Protein AF-E3JYJ3-F1 (afdb_monomer_lite)

Organism: Puccinia graminis f. sp. tritici (strain CRL 75-36-700-3 / race SCCL) (NCBI:txid418459)

Sequence (154 aa):
MRVIQQANVDNFDALLANPSAITKDPNLLTMTRKRNKTTPKGTLSYPSAVAQDLVHHLVHSFEVFYAAKAAAKDDSSKLKAAKRLAVAENKAREKLLLAAEKAAERKRQADEKQAACKRAAKKASQILSTPKGQGTWLGQNPEVQGPVGWLGHN

Radius of gyration: 58.32 Å; chains: 1; bounding box: 103×37×152 Å

Structure (mmCIF, N/CA/C/O backbone):
data_AF-E3JYJ3-F1
#
_entry.id   AF-E3JYJ3-F1
#
loop_
_atom_site.group_PDB
_atom_site.id
_atom_site.type_symbol
_atom_site.label_atom_id
_atom_site.label_alt_id
_atom_site.label_comp_id
_atom_site.label_asym_id
_atom_site.label_entity_id
_atom_site.label_seq_id
_atom_site.pdbx_PDB_ins_code
_atom_site.Cartn_x
_atom_site.Cartn_y
_atom_site.Cartn_z
_atom_site.occupancy
_atom_site.B_iso_or_equiv
_atom_site.auth_seq_id
_atom_site.auth_comp_id
_atom_site.auth_asym_id
_atom_site.auth_atom_id
_atom_site.pdbx_PDB_model_num
ATOM 1 N N . MET A 1 1 ? -9.771 -24.405 62.767 1.00 44.94 1 MET A N 1
ATOM 2 C CA . MET A 1 1 ? -9.218 -23.878 64.037 1.00 44.94 1 MET A CA 1
ATOM 3 C C . MET A 1 1 ? -8.321 -22.686 63.721 1.00 44.94 1 MET A C 1
ATOM 5 O O . MET A 1 1 ? -7.466 -22.824 62.859 1.00 44.94 1 MET A O 1
ATOM 9 N N . ARG A 1 2 ? -8.543 -21.507 64.323 1.00 49.81 2 ARG A N 1
ATOM 10 C CA . ARG A 1 2 ? -7.668 -20.331 64.124 1.00 49.81 2 ARG A CA 1
ATOM 11 C C . ARG A 1 2 ? -6.462 -20.436 65.063 1.00 49.81 2 ARG A C 1
ATOM 13 O O . ARG A 1 2 ? -6.575 -20.061 66.224 1.00 49.81 2 ARG A O 1
ATOM 20 N N . VAL A 1 3 ? -5.341 -20.945 64.558 1.00 56.50 3 VAL A N 1
ATOM 21 C CA . VAL A 1 3 ? -4.078 -21.087 65.300 1.00 56.50 3 VAL A CA 1
ATOM 22 C C . VAL A 1 3 ? -3.173 -19.908 64.951 1.00 56.50 3 VAL A C 1
ATOM 24 O O . VAL A 1 3 ? -2.305 -20.006 64.096 1.00 56.50 3 VAL A O 1
ATOM 27 N N . ILE A 1 4 ? -3.431 -18.748 65.552 1.00 55.91 4 ILE A N 1
ATOM 28 C CA . ILE A 1 4 ? -2.427 -17.678 65.597 1.00 5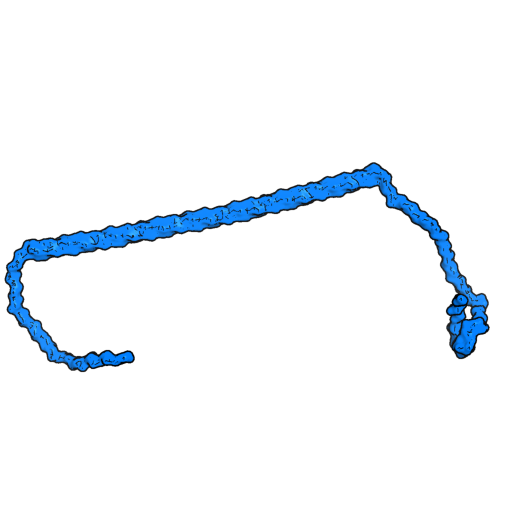5.91 4 ILE A CA 1
ATOM 29 C C . ILE A 1 4 ? -2.302 -17.288 67.065 1.00 55.91 4 ILE A C 1
ATOM 31 O O . ILE A 1 4 ? -3.144 -16.557 67.601 1.00 55.91 4 ILE A O 1
ATOM 35 N N . GLN A 1 5 ? -1.299 -17.875 67.713 1.00 65.25 5 GLN A N 1
ATOM 36 C CA . GLN A 1 5 ? -0.839 -17.532 69.054 1.00 65.25 5 GLN A CA 1
ATOM 37 C C . GLN A 1 5 ? 0.477 -16.769 68.895 1.00 65.25 5 GLN A C 1
ATOM 39 O O . GLN A 1 5 ? 1.305 -17.117 68.055 1.00 65.25 5 GLN A O 1
ATOM 44 N N . GLN A 1 6 ? 0.611 -15.660 69.617 1.00 67.31 6 GLN A N 1
ATOM 45 C CA . GLN A 1 6 ? 1.786 -14.801 69.524 1.00 67.31 6 GLN A CA 1
ATOM 46 C C . GLN A 1 6 ? 2.922 -15.443 70.322 1.00 67.31 6 GLN A C 1
ATOM 48 O O . GLN A 1 6 ? 2.805 -15.611 71.535 1.00 67.31 6 GLN A O 1
ATOM 53 N N . ALA A 1 7 ? 3.999 -15.805 69.629 1.00 72.12 7 ALA A N 1
ATOM 54 C CA . ALA A 1 7 ? 5.242 -16.210 70.264 1.00 72.12 7 ALA A CA 1
ATOM 55 C C . ALA A 1 7 ? 5.956 -14.965 70.810 1.00 72.12 7 ALA A C 1
ATOM 57 O O . ALA A 1 7 ? 6.113 -13.974 70.092 1.00 72.12 7 ALA A O 1
ATOM 58 N N . ASN A 1 8 ? 6.389 -15.021 72.061 1.00 73.62 8 ASN A N 1
ATOM 59 C CA . ASN A 1 8 ? 7.369 -14.115 72.643 1.00 73.62 8 ASN A CA 1
ATOM 60 C C . ASN A 1 8 ? 8.572 -14.942 73.130 1.00 73.62 8 ASN A C 1
ATOM 62 O O . ASN A 1 8 ? 8.570 -16.170 73.039 1.00 73.62 8 ASN A O 1
ATOM 66 N N . VAL A 1 9 ? 9.619 -14.270 73.606 1.00 76.81 9 VAL A N 1
ATOM 67 C CA . VAL A 1 9 ? 10.856 -14.945 74.033 1.00 76.81 9 VAL A CA 1
ATOM 68 C C . VAL A 1 9 ? 10.601 -15.890 75.213 1.00 76.81 9 VAL A C 1
ATOM 70 O O . VAL A 1 9 ? 11.199 -16.957 75.279 1.00 76.81 9 VAL A O 1
ATOM 73 N N . ASP A 1 10 ? 9.654 -15.546 76.085 1.00 77.06 10 ASP A N 1
ATOM 74 C CA . ASP A 1 10 ? 9.389 -16.275 77.327 1.00 77.06 10 ASP A CA 1
ATOM 75 C C . ASP A 1 10 ? 8.484 -17.506 77.136 1.00 77.06 10 ASP A C 1
ATOM 77 O O . ASP A 1 10 ? 8.477 -18.408 77.970 1.00 77.06 10 ASP A O 1
ATOM 81 N N . ASN A 1 11 ? 7.698 -17.560 76.054 1.00 76.06 11 ASN A N 1
ATOM 82 C CA . ASN A 1 11 ? 6.703 -18.610 75.810 1.00 76.06 11 ASN A CA 1
ATOM 83 C C . ASN A 1 11 ? 7.017 -19.505 74.599 1.00 76.06 11 ASN A C 1
ATOM 85 O O . ASN A 1 11 ? 6.210 -20.374 74.263 1.00 76.06 11 ASN A O 1
ATOM 89 N N . PHE A 1 12 ? 8.173 -19.317 73.956 1.00 77.94 12 PHE A N 1
ATOM 90 C CA . PHE A 1 12 ? 8.551 -20.018 72.728 1.00 77.94 12 PHE A CA 1
ATOM 91 C C . PHE A 1 12 ? 8.627 -21.541 72.908 1.00 77.94 12 PHE A C 1
ATOM 93 O O . PHE A 1 12 ? 8.004 -22.281 72.147 1.00 77.94 12 PHE A O 1
ATOM 100 N N . ASP A 1 13 ? 9.302 -22.020 73.954 1.00 81.50 13 ASP A N 1
ATOM 101 C CA . ASP A 1 13 ? 9.433 -23.463 74.207 1.00 81.50 13 ASP A CA 1
ATOM 102 C C . ASP A 1 13 ? 8.076 -24.108 74.531 1.00 81.50 13 ASP A C 1
ATOM 104 O O . ASP A 1 13 ? 7.752 -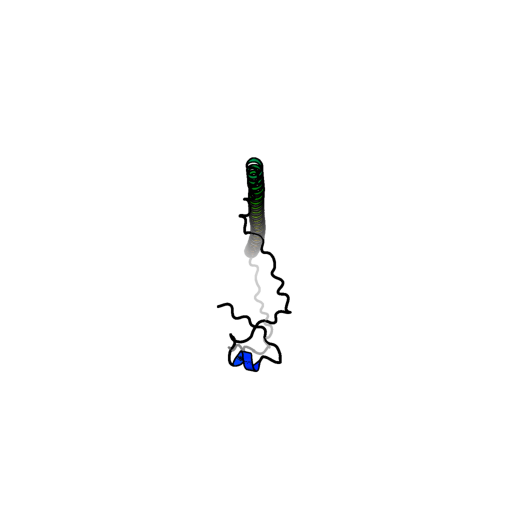25.199 74.055 1.00 81.50 13 ASP A O 1
ATOM 108 N N . ALA A 1 14 ? 7.226 -23.394 75.274 1.00 76.56 14 ALA A N 1
ATOM 109 C CA . ALA A 1 14 ? 5.861 -23.824 75.561 1.00 76.56 14 ALA A CA 1
ATOM 110 C C . ALA A 1 14 ? 4.983 -23.859 74.295 1.00 76.56 14 ALA A C 1
ATOM 112 O O . ALA A 1 14 ? 4.110 -24.722 74.173 1.00 76.56 14 ALA A O 1
ATOM 113 N N . LEU A 1 15 ? 5.235 -22.961 73.334 1.00 77.44 15 LEU A N 1
ATOM 114 C CA . LEU A 1 15 ? 4.532 -22.901 72.050 1.00 77.44 15 LEU A CA 1
ATOM 115 C C . LEU A 1 15 ? 4.872 -24.100 71.173 1.00 77.44 15 LEU A C 1
ATOM 117 O O . LEU A 1 15 ? 3.981 -24.655 70.531 1.00 77.44 15 LEU A O 1
ATOM 121 N N . LEU A 1 16 ? 6.141 -24.509 71.168 1.00 80.31 16 LEU A N 1
ATOM 122 C CA . LEU A 1 16 ? 6.595 -25.689 70.436 1.00 80.31 16 LEU A CA 1
ATOM 123 C C . LEU A 1 16 ? 6.012 -26.980 71.019 1.00 80.31 16 LEU A C 1
ATOM 125 O O . LEU A 1 16 ? 5.661 -27.885 70.263 1.00 80.31 16 LEU A O 1
ATOM 129 N N . ALA A 1 17 ? 5.877 -27.051 72.345 1.00 81.31 17 ALA A N 1
ATOM 130 C CA . ALA A 1 17 ? 5.320 -28.216 73.021 1.00 81.31 17 ALA A CA 1
ATOM 131 C C . ALA A 1 17 ? 3.792 -28.323 72.871 1.00 81.31 17 ALA A C 1
ATOM 133 O O . ALA A 1 17 ? 3.289 -29.413 72.611 1.00 81.31 17 ALA A O 1
ATOM 134 N N . ASN A 1 18 ? 3.046 -27.221 73.041 1.00 77.25 18 ASN A N 1
ATOM 135 C CA . ASN A 1 18 ? 1.580 -27.204 72.965 1.00 77.25 18 ASN A CA 1
ATOM 136 C C . ASN A 1 18 ? 1.035 -25.849 72.454 1.00 77.25 18 ASN A C 1
ATOM 138 O O . ASN A 1 18 ? 0.636 -24.989 73.248 1.00 77.25 18 ASN A O 1
ATOM 142 N N . PRO A 1 19 ? 0.890 -25.673 71.128 1.00 71.75 19 PRO A N 1
ATOM 143 C CA . PRO A 1 19 ? 0.536 -24.399 70.484 1.00 71.75 19 PRO A CA 1
ATOM 144 C C . PRO A 1 19 ? -0.947 -24.012 70.610 1.00 71.75 19 PRO A C 1
ATOM 146 O O . PRO A 1 19 ? -1.426 -23.133 69.897 1.00 71.75 19 PRO A O 1
ATOM 149 N N . SER A 1 20 ? -1.723 -24.719 71.431 1.00 70.25 20 SER A N 1
ATOM 150 C CA . SER A 1 20 ? -3.105 -24.367 71.773 1.00 70.25 20 SER A CA 1
ATOM 151 C C . SER A 1 20 ? -3.252 -23.915 73.223 1.00 70.25 20 SER A C 1
ATOM 153 O O . SER A 1 20 ? -4.275 -23.321 73.556 1.00 70.25 20 SER A O 1
ATOM 155 N N . ALA A 1 21 ? -2.250 -24.164 74.071 1.00 68.62 21 ALA A N 1
ATOM 156 C CA . ALA A 1 21 ? -2.295 -23.872 75.501 1.00 68.62 21 ALA A CA 1
ATOM 157 C C . ALA A 1 21 ? -1.911 -22.420 75.840 1.00 68.62 21 ALA A C 1
ATOM 159 O O . ALA A 1 21 ? -2.194 -21.965 76.946 1.00 68.62 21 ALA A O 1
ATOM 160 N N . ILE A 1 22 ? -1.305 -21.673 74.908 1.00 71.56 22 ILE A N 1
ATOM 161 C CA . ILE A 1 22 ? -0.878 -20.296 75.176 1.00 71.56 22 ILE A CA 1
ATOM 162 C C . ILE A 1 22 ? -2.077 -19.356 75.087 1.00 71.56 22 ILE A C 1
ATOM 164 O O . ILE A 1 22 ? -2.690 -19.148 74.034 1.00 71.56 22 ILE A O 1
ATOM 168 N N . THR A 1 23 ? -2.409 -18.762 76.227 1.00 69.56 23 THR A N 1
ATOM 169 C CA . THR A 1 23 ? -3.404 -17.701 76.337 1.00 69.56 23 THR A CA 1
ATOM 170 C C . THR A 1 23 ? -2.904 -16.441 75.643 1.00 69.56 23 THR A C 1
ATOM 172 O O . THR A 1 23 ? -1.764 -16.025 75.830 1.00 69.56 23 THR A O 1
ATOM 175 N N . LYS A 1 24 ? -3.766 -15.812 74.842 1.00 70.31 24 LYS A N 1
ATOM 176 C CA . LYS A 1 24 ? -3.460 -14.510 74.240 1.00 70.31 24 LYS A CA 1
ATOM 177 C C . LYS A 1 24 ? -3.293 -13.471 75.343 1.00 70.31 24 LYS A C 1
ATOM 179 O O . LYS A 1 24 ? -4.105 -13.442 76.264 1.00 70.31 24 LYS A O 1
ATOM 184 N N . ASP A 1 25 ? -2.277 -12.624 75.218 1.00 71.88 25 ASP A N 1
ATOM 185 C CA . ASP A 1 25 ? -2.066 -11.505 76.132 1.00 71.88 25 ASP A CA 1
ATOM 186 C C . ASP A 1 25 ? -3.282 -10.551 76.083 1.00 71.88 25 ASP A C 1
ATOM 188 O O . ASP A 1 25 ? -3.614 -10.045 75.004 1.00 71.88 25 ASP A O 1
ATOM 192 N N . PRO A 1 26 ? -3.978 -10.317 77.213 1.00 70.25 26 PRO A N 1
ATOM 193 C CA . PRO A 1 26 ? -5.156 -9.454 77.263 1.00 70.25 26 PRO A CA 1
ATOM 194 C C . PRO A 1 26 ? -4.838 -7.964 77.071 1.00 70.25 26 PRO A C 1
ATOM 196 O O . PRO A 1 26 ? -5.744 -7.204 76.726 1.00 70.25 26 PRO A O 1
ATOM 199 N N . ASN A 1 27 ? -3.582 -7.535 77.249 1.00 73.00 27 ASN A N 1
ATOM 200 C CA . ASN A 1 27 ? -3.169 -6.139 77.054 1.00 73.00 27 ASN A CA 1
ATOM 201 C C . ASN A 1 27 ? -2.928 -5.785 75.577 1.00 73.00 27 ASN A C 1
ATOM 203 O O . ASN A 1 27 ? -2.766 -4.614 75.221 1.00 73.00 27 ASN A O 1
ATOM 207 N N . LEU A 1 28 ? -2.918 -6.786 74.695 1.00 69.94 28 LEU A N 1
ATOM 208 C CA . LEU A 1 28 ? -2.657 -6.622 73.273 1.00 69.94 28 LEU A CA 1
ATOM 209 C C . LEU A 1 28 ? -3.942 -6.227 72.527 1.00 69.94 28 LEU A C 1
ATOM 211 O O . LEU A 1 28 ? -4.786 -7.054 72.169 1.00 69.94 28 LEU A O 1
ATOM 215 N N . LEU A 1 29 ? -4.082 -4.926 72.261 1.00 71.75 29 LEU A N 1
ATOM 216 C CA . LEU A 1 29 ? -5.204 -4.375 71.506 1.00 71.75 29 LEU A CA 1
ATOM 217 C C . LEU A 1 29 ? -5.146 -4.831 70.037 1.00 71.75 29 LEU A C 1
ATOM 219 O O . LEU A 1 29 ? -4.416 -4.281 69.212 1.00 71.75 29 LEU A O 1
ATOM 223 N N . THR A 1 30 ? -5.957 -5.825 69.679 1.00 71.12 30 THR A N 1
ATOM 224 C CA . THR A 1 30 ? -6.098 -6.264 68.285 1.00 71.12 30 THR A CA 1
ATOM 225 C C . THR A 1 30 ? -7.011 -5.312 67.516 1.00 71.12 30 THR A C 1
ATOM 227 O O . THR A 1 30 ? -8.237 -5.431 67.519 1.00 71.12 30 THR A O 1
ATOM 230 N N . MET A 1 31 ? -6.410 -4.352 66.812 1.00 74.25 31 MET A N 1
ATOM 231 C CA . MET A 1 31 ? -7.148 -3.478 65.903 1.00 74.25 31 MET A CA 1
ATOM 232 C C . MET A 1 31 ? -7.650 -4.278 64.697 1.00 74.25 31 MET A C 1
ATOM 234 O O . MET A 1 31 ? -6.882 -4.677 63.823 1.00 74.25 31 MET A O 1
ATOM 238 N N . THR A 1 32 ? -8.959 -4.516 64.629 1.00 73.81 32 THR A N 1
ATOM 239 C CA . THR A 1 32 ? -9.581 -5.156 63.467 1.00 73.81 32 THR A CA 1
ATOM 240 C C . THR A 1 32 ? -10.153 -4.093 62.537 1.00 73.81 32 THR A C 1
ATOM 242 O O . THR A 1 32 ? -10.944 -3.236 62.929 1.00 73.81 32 THR A O 1
ATOM 245 N N . ARG A 1 33 ? -9.741 -4.119 61.266 1.00 78.56 33 ARG A N 1
ATOM 246 C CA . ARG A 1 33 ? -10.266 -3.187 60.263 1.00 78.56 33 ARG A CA 1
ATOM 247 C C . ARG A 1 33 ? -11.737 -3.509 59.991 1.00 78.56 33 ARG A C 1
ATOM 249 O O . ARG A 1 33 ? -12.053 -4.598 59.510 1.00 78.56 33 ARG A O 1
ATOM 256 N N . LYS A 1 34 ? -12.630 -2.544 60.231 1.00 79.44 34 LYS A N 1
ATOM 257 C CA . LYS A 1 34 ? -14.054 -2.650 59.878 1.00 79.44 34 LYS A CA 1
ATOM 258 C C . LYS A 1 34 ? -14.181 -2.845 58.365 1.00 79.44 34 LYS A C 1
ATOM 260 O O . LYS A 1 34 ? -13.889 -1.945 57.580 1.00 79.44 34 LYS A O 1
ATOM 265 N N . ARG A 1 35 ? -14.576 -4.046 57.941 1.00 77.44 35 ARG A N 1
ATOM 266 C CA . ARG A 1 35 ? -14.811 -4.357 56.528 1.00 77.44 35 ARG A CA 1
ATOM 267 C C . ARG A 1 35 ? -16.196 -3.841 56.147 1.00 77.44 35 ARG A C 1
ATOM 269 O O . ARG A 1 35 ? -17.191 -4.251 56.741 1.00 77.44 35 ARG A O 1
ATOM 276 N N . ASN A 1 36 ? -16.259 -2.938 55.171 1.00 78.75 36 ASN A N 1
ATOM 277 C CA . ASN A 1 36 ? -17.533 -2.497 54.606 1.00 78.75 36 ASN A CA 1
ATOM 278 C C . ASN A 1 36 ? -18.260 -3.700 53.987 1.00 78.75 36 ASN A C 1
ATOM 280 O O . ASN A 1 36 ? -17.619 -4.579 53.402 1.00 78.75 36 ASN A O 1
ATOM 284 N N . LYS A 1 37 ? -19.589 -3.747 54.135 1.00 79.25 37 LYS A N 1
ATOM 285 C CA . LYS A 1 37 ? -20.426 -4.787 53.523 1.00 79.25 37 LYS A CA 1
ATOM 286 C C . LYS A 1 37 ? -20.200 -4.770 52.006 1.00 79.25 37 LYS A C 1
ATOM 288 O O . LYS A 1 37 ? -20.155 -3.697 51.410 1.00 79.25 37 LYS A O 1
ATOM 293 N N . THR A 1 38 ? -20.038 -5.940 51.392 1.00 73.00 38 THR A N 1
ATOM 294 C CA . THR A 1 38 ? -19.958 -6.087 49.932 1.00 73.00 38 THR A CA 1
ATOM 295 C C . THR A 1 38 ? -21.315 -5.759 49.324 1.00 73.00 38 THR A C 1
ATOM 297 O O . THR A 1 38 ? -22.180 -6.624 49.229 1.00 73.00 38 THR A O 1
ATOM 300 N N . THR A 1 39 ? -21.522 -4.499 48.953 1.00 72.69 39 THR A N 1
ATOM 301 C CA . THR A 1 39 ? -22.609 -4.100 48.060 1.00 72.69 39 THR A CA 1
ATOM 302 C C . THR A 1 39 ? -22.206 -4.389 46.613 1.00 72.69 39 THR A C 1
ATOM 304 O O . THR A 1 39 ? -21.031 -4.217 46.264 1.00 72.69 39 THR A O 1
ATOM 307 N N . PRO A 1 40 ? -23.139 -4.839 45.754 1.00 74.62 40 PRO A N 1
ATOM 308 C CA . PRO A 1 40 ? -22.871 -4.911 44.327 1.00 74.62 40 PRO A CA 1
ATOM 309 C C . PRO A 1 40 ? -22.539 -3.499 43.848 1.00 74.62 40 PRO A C 1
ATOM 311 O O . PRO A 1 40 ? -23.279 -2.549 44.112 1.00 74.62 40 PRO A O 1
ATOM 314 N N . LYS A 1 41 ? -21.389 -3.344 43.188 1.00 72.50 41 LYS A N 1
ATOM 315 C CA . LYS A 1 41 ? -21.078 -2.087 42.511 1.00 72.50 41 LYS A CA 1
ATOM 316 C C . LYS A 1 41 ? -22.161 -1.888 41.455 1.00 72.50 41 LYS A C 1
ATOM 318 O O . LYS A 1 41 ? -22.411 -2.804 40.676 1.00 72.50 41 LYS A O 1
ATOM 323 N N . GLY A 1 42 ? -22.827 -0.735 41.472 1.00 71.62 42 GLY A N 1
ATOM 324 C CA . GLY A 1 42 ? -23.812 -0.411 40.445 1.00 71.62 42 GLY A CA 1
ATOM 325 C C . GLY A 1 42 ? -23.199 -0.559 39.052 1.00 71.62 42 GLY A C 1
ATOM 326 O O . GLY A 1 42 ? -21.998 -0.345 38.864 1.00 71.62 42 GLY A O 1
ATOM 327 N N . THR A 1 43 ? -24.014 -0.943 38.077 1.00 72.56 43 THR A N 1
ATOM 328 C CA . THR A 1 43 ? -23.621 -0.943 36.669 1.00 72.56 43 THR A CA 1
ATOM 329 C C . THR A 1 43 ? -23.378 0.496 36.227 1.00 72.56 43 THR A C 1
ATOM 331 O O . THR A 1 43 ? -24.312 1.276 36.066 1.00 72.56 43 THR A O 1
ATOM 334 N N . LEU A 1 44 ? -22.109 0.855 36.034 1.00 69.62 44 LEU A N 1
ATOM 335 C CA . LEU A 1 44 ? -21.717 2.064 35.315 1.00 69.62 44 LEU A CA 1
ATOM 336 C C . LEU A 1 44 ? -22.010 1.837 33.827 1.00 69.62 44 LEU A C 1
ATOM 338 O O . LEU A 1 44 ? -21.169 1.330 33.091 1.00 69.62 44 LEU A O 1
ATOM 342 N N . SER A 1 45 ? -23.234 2.143 33.402 1.00 84.50 45 SER A N 1
ATOM 343 C CA . SER A 1 45 ? -23.599 2.231 31.987 1.00 84.50 45 SER A CA 1
ATOM 344 C C . SER A 1 45 ? -23.846 3.678 31.608 1.00 84.50 45 SER A C 1
ATOM 346 O O . SER A 1 45 ? -24.451 4.439 32.363 1.00 84.50 45 SER A O 1
ATOM 348 N N . TYR A 1 46 ? -23.379 4.044 30.418 1.00 87.19 46 TYR A N 1
ATOM 349 C CA . TYR A 1 46 ? -23.735 5.316 29.817 1.00 87.19 46 TYR A CA 1
ATOM 350 C C . TYR A 1 46 ? -25.233 5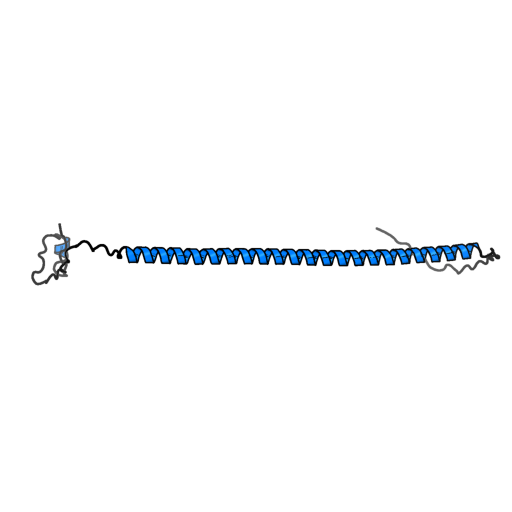.338 29.485 1.00 87.19 46 TYR A C 1
ATOM 352 O O . TYR A 1 46 ? -25.803 4.295 29.148 1.00 87.19 46 TYR A O 1
ATOM 360 N N . PRO A 1 47 ? -25.881 6.515 29.532 1.00 93.62 47 PRO A N 1
ATOM 361 C CA . PRO A 1 47 ? -27.197 6.690 28.934 1.00 93.62 47 PRO A CA 1
ATOM 362 C C . PRO A 1 47 ? -27.180 6.216 27.474 1.00 93.62 47 PRO A C 1
ATOM 364 O O . PRO A 1 47 ? -26.216 6.479 26.755 1.00 93.62 47 PRO A O 1
ATOM 367 N N . SER A 1 48 ? -28.243 5.543 27.024 1.00 93.38 48 SER A N 1
ATOM 368 C CA . SER A 1 48 ? -28.290 4.900 25.697 1.00 93.38 48 SER A CA 1
ATOM 369 C C . SER A 1 48 ? -27.913 5.840 24.549 1.00 93.38 48 SER A C 1
ATOM 371 O O . SER A 1 48 ? -27.215 5.427 23.630 1.00 93.38 48 SER A O 1
ATOM 373 N N . ALA A 1 49 ? -28.332 7.107 24.615 1.00 95.19 49 ALA A N 1
ATOM 374 C CA . ALA A 1 49 ? -28.005 8.106 23.600 1.00 95.19 49 ALA A CA 1
ATOM 375 C C . ALA A 1 49 ? -26.491 8.367 23.507 1.00 95.19 49 ALA A C 1
ATOM 377 O O . ALA A 1 49 ? -25.934 8.393 22.417 1.00 95.19 49 ALA A O 1
ATOM 378 N N . VAL A 1 50 ? -25.814 8.480 24.655 1.00 95.75 50 VAL A N 1
ATOM 379 C CA . VAL A 1 50 ? -24.359 8.690 24.720 1.00 95.75 50 VAL A CA 1
ATOM 380 C C . VAL A 1 50 ? -23.617 7.454 24.216 1.00 95.75 50 VAL A C 1
ATOM 382 O O . VAL A 1 50 ? -22.647 7.573 23.478 1.00 95.75 50 VAL A O 1
ATOM 385 N N . ALA A 1 51 ? -24.084 6.255 24.572 1.00 94.62 51 ALA A N 1
ATOM 386 C CA . ALA A 1 51 ? -23.481 5.019 24.081 1.00 94.62 51 ALA A CA 1
ATOM 387 C C . ALA A 1 51 ? -23.576 4.901 22.549 1.00 94.62 51 ALA A C 1
ATOM 389 O O . ALA A 1 51 ? -22.599 4.527 21.905 1.00 94.62 51 ALA A O 1
ATOM 390 N N . GLN A 1 52 ? -24.727 5.244 21.966 1.00 96.44 52 GLN A N 1
ATOM 391 C CA . GLN A 1 52 ? -24.930 5.221 20.514 1.00 96.44 52 GLN A CA 1
ATOM 392 C C . GLN A 1 52 ? -24.057 6.254 19.800 1.00 96.44 52 GLN A C 1
ATOM 394 O O . GLN A 1 52 ? -23.407 5.909 18.816 1.00 96.44 52 GLN A O 1
ATOM 399 N N . ASP A 1 53 ? -23.991 7.481 20.315 1.00 97.38 53 ASP A N 1
ATOM 400 C CA . ASP A 1 53 ? -23.153 8.542 19.747 1.00 97.38 53 ASP A CA 1
ATOM 401 C C . ASP A 1 53 ? -21.668 8.143 19.720 1.00 97.38 53 ASP A C 1
ATOM 403 O O . ASP A 1 53 ? -21.004 8.235 18.687 1.00 97.38 53 ASP A O 1
ATOM 407 N N . LEU A 1 54 ? -21.168 7.562 20.816 1.00 96.62 54 LEU A N 1
ATOM 408 C CA . LEU A 1 54 ? -19.800 7.043 20.883 1.00 96.62 54 LEU A CA 1
ATOM 409 C C . LEU A 1 54 ? -19.545 5.936 19.855 1.00 96.62 54 LEU A C 1
ATOM 411 O O . LEU A 1 54 ? -18.487 5.916 19.225 1.00 96.62 54 LEU A O 1
ATOM 415 N N . VAL A 1 55 ? -20.503 5.024 19.664 1.00 96.62 55 VAL A N 1
ATOM 416 C CA . VAL A 1 55 ? -20.397 3.964 18.652 1.00 96.62 55 VAL A CA 1
ATOM 417 C C . VAL A 1 55 ? -20.362 4.564 17.248 1.00 96.62 55 VAL A C 1
ATOM 419 O O . VAL A 1 55 ? -19.494 4.191 16.459 1.00 96.62 55 VAL A O 1
ATOM 422 N N . HIS A 1 56 ? -21.245 5.515 16.943 1.00 97.69 56 HIS A N 1
ATOM 423 C CA . HIS A 1 56 ? -21.266 6.188 15.645 1.00 97.69 56 HIS A CA 1
ATOM 424 C C . HIS A 1 56 ? -19.963 6.931 15.365 1.00 97.69 56 HIS A C 1
ATOM 426 O O . HIS A 1 56 ? -19.395 6.776 14.283 1.00 97.69 56 HIS A O 1
ATOM 432 N N . HIS A 1 57 ? -19.446 7.672 16.346 1.00 97.75 57 HIS A N 1
ATOM 433 C CA . HIS A 1 57 ? -18.161 8.347 16.223 1.00 97.75 57 HIS A CA 1
ATOM 434 C C . HIS A 1 57 ? -17.027 7.346 15.954 1.00 97.75 57 HIS A C 1
ATOM 436 O O . HIS A 1 57 ? -16.179 7.573 15.087 1.00 97.75 57 HIS A O 1
ATOM 442 N N . LEU A 1 58 ? -17.005 6.224 16.680 1.00 97.38 58 LEU A N 1
ATOM 443 C CA . LEU A 1 58 ? -15.993 5.185 16.513 1.00 97.38 58 LEU A CA 1
ATOM 444 C C . LEU A 1 58 ? -16.029 4.597 15.097 1.00 97.38 58 LEU A C 1
ATOM 446 O O . LEU A 1 58 ? -15.003 4.573 14.417 1.00 97.38 58 LEU A O 1
ATOM 450 N N . VAL A 1 59 ? -17.209 4.180 14.635 1.00 97.88 59 VAL A N 1
ATOM 451 C CA . VAL A 1 59 ? -17.405 3.634 13.285 1.00 97.88 59 VAL A CA 1
ATOM 452 C C . VAL A 1 59 ? -16.966 4.647 12.232 1.00 97.88 59 VAL A C 1
ATOM 454 O O . VAL A 1 59 ? -16.137 4.316 11.387 1.00 97.88 59 VAL A O 1
ATOM 457 N N . HIS A 1 60 ? -17.423 5.895 12.341 1.00 98.00 60 HIS A N 1
ATOM 458 C CA . HIS A 1 60 ? -17.076 6.948 11.393 1.00 98.00 60 HIS A CA 1
ATOM 459 C C . HIS A 1 60 ? -15.559 7.182 11.321 1.00 98.00 60 HIS A C 1
ATOM 461 O O . HIS A 1 60 ? -14.977 7.229 10.236 1.00 98.00 60 HIS A O 1
ATOM 467 N N . SER A 1 61 ? -14.888 7.260 12.476 1.00 97.12 61 SER A N 1
ATOM 468 C CA . SER A 1 61 ? -13.430 7.427 12.527 1.00 97.12 61 SER A CA 1
ATOM 469 C C . SER A 1 61 ? -12.677 6.282 11.840 1.00 97.12 61 SER A C 1
ATOM 471 O O . SER A 1 61 ? -11.691 6.522 11.136 1.00 97.12 61 SER A O 1
ATOM 473 N N . PHE A 1 62 ? -13.159 5.044 11.985 1.00 97.88 62 PHE A N 1
ATOM 474 C CA . PHE A 1 62 ? -12.554 3.889 11.332 1.00 97.88 62 PHE A CA 1
ATOM 475 C C . PHE A 1 62 ? -12.804 3.889 9.827 1.00 97.88 62 PHE A C 1
ATOM 477 O O . PHE A 1 62 ? -11.870 3.635 9.066 1.00 97.88 62 PHE A O 1
ATOM 484 N N . GLU A 1 63 ? -14.019 4.205 9.387 1.00 97.75 63 GLU A N 1
ATOM 485 C CA . GLU A 1 63 ? -14.351 4.312 7.964 1.00 97.75 63 GLU A CA 1
ATOM 486 C C . GLU A 1 63 ? -13.435 5.313 7.258 1.00 97.75 63 GLU A C 1
ATOM 488 O O . GLU A 1 63 ? -12.798 4.971 6.257 1.00 97.75 63 GLU A O 1
ATOM 493 N N . VAL A 1 64 ? -13.286 6.513 7.829 1.00 97.25 64 VAL A N 1
ATOM 494 C CA . VAL A 1 64 ? -12.392 7.552 7.300 1.00 97.25 64 VAL A CA 1
ATOM 495 C C . VAL A 1 64 ? -10.944 7.060 7.262 1.00 97.25 64 VAL A C 1
ATOM 497 O O . VAL A 1 64 ? -10.267 7.198 6.239 1.00 97.25 64 VAL A O 1
ATOM 500 N N . PHE A 1 65 ? -10.464 6.441 8.344 1.00 97.44 65 PHE A N 1
ATOM 501 C CA . PHE A 1 65 ? -9.095 5.933 8.423 1.00 97.44 65 PHE A CA 1
ATOM 502 C C . PHE A 1 65 ? -8.799 4.870 7.354 1.00 97.44 65 PHE A C 1
ATOM 504 O O . PHE A 1 65 ? -7.778 4.944 6.660 1.00 97.44 65 PHE A O 1
ATOM 511 N N . TYR A 1 66 ? -9.678 3.880 7.197 1.00 96.81 66 TYR A N 1
ATOM 512 C CA . TYR A 1 66 ? -9.466 2.796 6.239 1.00 96.81 66 TYR A CA 1
ATOM 513 C C . TYR A 1 66 ? -9.648 3.253 4.792 1.00 96.81 66 TYR A C 1
ATOM 515 O O . TYR A 1 66 ? -8.855 2.840 3.942 1.00 96.81 66 TYR A O 1
ATOM 523 N N . ALA A 1 67 ? -10.606 4.141 4.514 1.00 97.06 67 ALA A N 1
ATOM 524 C CA . ALA A 1 67 ? -10.778 4.729 3.188 1.00 97.06 67 ALA A CA 1
ATOM 525 C C . ALA A 1 67 ? -9.531 5.521 2.760 1.00 97.06 67 ALA A C 1
ATOM 527 O O . ALA A 1 67 ? -8.993 5.294 1.673 1.00 97.06 67 ALA A O 1
ATOM 528 N N . ALA A 1 68 ? -9.001 6.375 3.643 1.00 96.12 68 ALA A N 1
ATOM 529 C CA . ALA A 1 68 ? -7.781 7.136 3.376 1.00 96.12 68 ALA A CA 1
ATOM 530 C C . ALA A 1 68 ? -6.570 6.216 3.139 1.00 96.12 68 ALA A C 1
ATOM 532 O O . ALA A 1 68 ? -5.788 6.415 2.205 1.00 96.12 68 ALA A O 1
ATOM 533 N N . LYS A 1 69 ? -6.431 5.163 3.953 1.00 96.38 69 LYS A N 1
ATOM 534 C CA . LYS A 1 69 ? -5.343 4.187 3.816 1.00 96.38 69 LYS A CA 1
ATOM 535 C C . LYS A 1 69 ? -5.431 3.388 2.512 1.00 96.38 69 LYS A C 1
ATOM 537 O O . LYS A 1 69 ? -4.392 3.099 1.913 1.00 96.38 69 LYS A O 1
ATOM 542 N N . ALA A 1 70 ? -6.638 3.028 2.077 1.00 94.88 70 ALA A N 1
ATOM 543 C CA . ALA A 1 70 ? -6.862 2.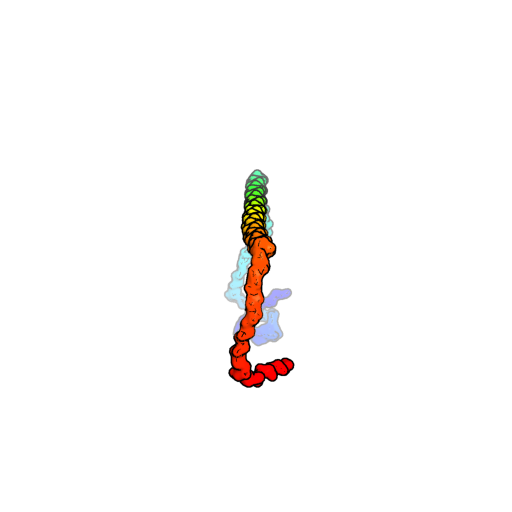337 0.810 1.00 94.88 70 ALA A CA 1
ATOM 544 C C . ALA A 1 70 ? -6.481 3.229 -0.381 1.00 94.88 70 ALA A C 1
ATOM 546 O O . ALA A 1 70 ? -5.655 2.822 -1.198 1.00 94.88 70 ALA A O 1
ATOM 547 N N . ALA A 1 71 ? -6.964 4.476 -0.409 1.00 95.06 71 ALA A N 1
ATOM 548 C CA . ALA A 1 71 ? -6.641 5.435 -1.467 1.00 95.06 71 ALA A CA 1
ATOM 549 C C . ALA A 1 71 ? -5.125 5.681 -1.591 1.00 95.06 71 ALA A C 1
ATOM 551 O O . ALA A 1 71 ? -4.559 5.590 -2.680 1.00 95.06 71 ALA A O 1
ATOM 552 N N . ALA A 1 72 ? -4.427 5.877 -0.466 1.00 95.12 72 ALA A N 1
ATOM 553 C CA . ALA A 1 72 ? -2.976 6.077 -0.468 1.00 95.12 72 ALA A CA 1
ATOM 554 C C . ALA A 1 72 ? -2.202 4.866 -1.026 1.00 95.12 72 ALA A C 1
ATOM 556 O O . ALA A 1 72 ? -1.177 5.016 -1.704 1.00 95.12 72 ALA A O 1
ATOM 557 N N . LYS A 1 73 ? -2.681 3.644 -0.754 1.00 94.75 73 LYS A N 1
ATOM 558 C CA . LYS A 1 73 ? -2.092 2.418 -1.307 1.00 94.75 73 LYS A CA 1
ATOM 559 C C . LYS A 1 73 ? -2.295 2.352 -2.820 1.00 94.75 73 LYS A C 1
ATOM 561 O O . LYS A 1 73 ? -1.346 2.010 -3.534 1.00 94.75 73 LYS A O 1
ATOM 566 N N . ASP A 1 74 ? -3.481 2.712 -3.295 1.00 95.56 74 ASP A N 1
ATOM 567 C CA . ASP A 1 74 ? -3.809 2.722 -4.717 1.00 95.56 74 ASP A CA 1
ATOM 568 C C . ASP A 1 74 ? -2.952 3.737 -5.472 1.00 95.56 74 ASP A C 1
ATOM 570 O O . ASP A 1 74 ? -2.322 3.375 -6.467 1.00 95.56 74 ASP A O 1
ATOM 574 N N . ASP A 1 75 ? -2.813 4.960 -4.966 1.00 94.56 75 ASP A N 1
ATOM 575 C CA . ASP A 1 75 ? -1.980 5.989 -5.594 1.00 94.56 75 ASP A CA 1
ATOM 576 C C . ASP A 1 75 ? -0.501 5.594 -5.615 1.00 94.56 75 ASP A C 1
ATOM 578 O O . ASP A 1 75 ? 0.171 5.720 -6.643 1.00 94.56 75 ASP A O 1
ATOM 582 N N . SER A 1 76 ? 0.008 5.010 -4.524 1.00 93.00 76 SER A N 1
ATOM 583 C CA . SER A 1 76 ? 1.365 4.453 -4.492 1.00 93.00 76 SER A CA 1
ATOM 584 C C . SER A 1 76 ? 1.549 3.343 -5.531 1.00 93.00 76 SER A C 1
ATOM 586 O O . SER A 1 76 ? 2.588 3.275 -6.197 1.00 93.00 76 SER A O 1
ATOM 588 N N . SER A 1 77 ? 0.549 2.473 -5.694 1.00 93.44 77 SER A N 1
ATOM 589 C CA . SER A 1 77 ? 0.589 1.384 -6.672 1.00 93.44 77 SER A CA 1
ATOM 590 C C . SER A 1 77 ? 0.588 1.910 -8.113 1.00 93.44 77 SER A C 1
ATOM 592 O O . SER A 1 77 ? 1.440 1.498 -8.907 1.00 93.44 77 SER A O 1
ATOM 594 N N . LYS A 1 78 ? -0.265 2.896 -8.422 1.00 95.06 78 LYS A N 1
ATOM 595 C CA . LYS A 1 78 ? -0.339 3.572 -9.726 1.00 95.06 78 LYS A CA 1
ATOM 596 C C . LYS A 1 78 ? 0.962 4.303 -10.040 1.00 95.06 78 LYS A C 1
ATOM 598 O O . LYS A 1 78 ? 1.509 4.135 -11.128 1.00 95.06 78 LYS A O 1
ATOM 603 N N . LEU A 1 79 ? 1.522 5.032 -9.073 1.00 95.94 79 LEU A N 1
ATOM 604 C CA . LEU A 1 79 ? 2.799 5.732 -9.226 1.00 95.94 79 LEU A CA 1
ATOM 605 C C . LEU A 1 79 ? 3.944 4.752 -9.522 1.00 95.94 79 LEU A C 1
ATOM 607 O O . LEU A 1 79 ? 4.770 4.996 -10.402 1.00 95.94 79 LEU A O 1
ATOM 611 N N . LYS A 1 80 ? 4.006 3.624 -8.803 1.00 96.75 80 LYS A N 1
ATOM 612 C CA . LYS A 1 80 ? 5.015 2.580 -9.046 1.00 96.75 80 LYS A CA 1
ATOM 613 C C . LYS A 1 80 ? 4.853 1.954 -10.431 1.00 96.75 80 LYS A C 1
ATOM 615 O O . LYS A 1 80 ? 5.860 1.737 -11.105 1.00 96.75 80 LYS A O 1
ATOM 620 N N . ALA A 1 81 ? 3.621 1.684 -10.861 1.00 96.06 81 ALA A N 1
ATOM 621 C CA . ALA A 1 81 ? 3.338 1.166 -12.196 1.00 96.06 81 ALA A CA 1
ATOM 622 C C . ALA A 1 81 ? 3.763 2.161 -13.290 1.00 96.06 81 ALA A C 1
ATOM 624 O O . ALA A 1 81 ? 4.501 1.782 -14.198 1.00 96.06 81 ALA A O 1
ATOM 625 N N . ALA A 1 82 ? 3.407 3.440 -13.146 1.00 96.00 82 ALA A N 1
ATOM 626 C CA . ALA A 1 82 ? 3.797 4.501 -14.073 1.00 96.00 82 ALA A CA 1
ATOM 627 C C . ALA A 1 82 ? 5.324 4.650 -14.174 1.00 96.00 82 ALA A C 1
ATOM 629 O O . ALA A 1 82 ? 5.872 4.710 -15.273 1.00 96.00 82 ALA A O 1
ATOM 630 N N . LYS A 1 83 ? 6.040 4.616 -13.040 1.00 97.00 83 LYS A N 1
ATOM 631 C CA . LYS A 1 83 ? 7.514 4.643 -13.024 1.00 97.00 83 LYS A CA 1
ATOM 632 C C . LYS A 1 83 ? 8.121 3.460 -13.778 1.00 97.00 83 LYS A C 1
ATOM 634 O O . LYS A 1 83 ? 9.058 3.645 -14.548 1.00 97.00 83 LYS A O 1
ATOM 639 N N . ARG A 1 84 ? 7.595 2.246 -13.577 1.00 97.12 84 ARG A N 1
ATOM 640 C CA . ARG A 1 84 ? 8.065 1.045 -14.293 1.00 97.12 84 ARG A CA 1
ATOM 641 C C . ARG A 1 84 ? 7.835 1.160 -15.798 1.00 97.12 84 ARG A C 1
ATOM 643 O O . ARG A 1 84 ? 8.722 0.797 -16.566 1.00 97.12 84 ARG A O 1
ATOM 650 N N . LEU A 1 85 ? 6.681 1.687 -16.200 1.00 95.81 85 LEU A N 1
ATOM 651 C CA . LEU A 1 85 ? 6.341 1.900 -17.603 1.00 95.81 85 LEU A CA 1
ATOM 652 C C . LEU A 1 85 ? 7.282 2.927 -18.250 1.00 95.81 85 LEU A C 1
ATOM 654 O O . LEU A 1 85 ? 7.883 2.626 -19.275 1.00 95.81 85 LEU A O 1
ATOM 658 N N . ALA A 1 86 ? 7.531 4.064 -17.595 1.00 96.81 86 ALA A N 1
ATOM 659 C CA . ALA A 1 86 ? 8.476 5.072 -18.082 1.00 96.81 86 ALA A CA 1
ATOM 660 C C . ALA A 1 86 ? 9.910 4.526 -18.235 1.00 96.81 86 ALA A C 1
ATOM 662 O O . ALA A 1 86 ? 10.590 4.801 -19.223 1.00 96.81 86 ALA A O 1
ATOM 663 N N . VAL A 1 87 ? 10.377 3.704 -17.285 1.00 97.56 87 VAL A N 1
ATOM 664 C CA . VAL A 1 87 ? 11.690 3.039 -17.390 1.00 97.56 87 VAL A CA 1
ATOM 665 C C . VAL A 1 87 ? 11.730 2.082 -18.583 1.00 97.56 87 VAL A C 1
ATOM 667 O O . VAL A 1 87 ? 12.725 2.048 -19.309 1.00 97.56 87 VAL A O 1
ATOM 670 N N . ALA A 1 88 ? 10.660 1.317 -18.809 1.00 96.44 88 ALA A N 1
ATOM 671 C CA . ALA A 1 88 ? 10.568 0.412 -19.950 1.00 96.44 88 ALA A 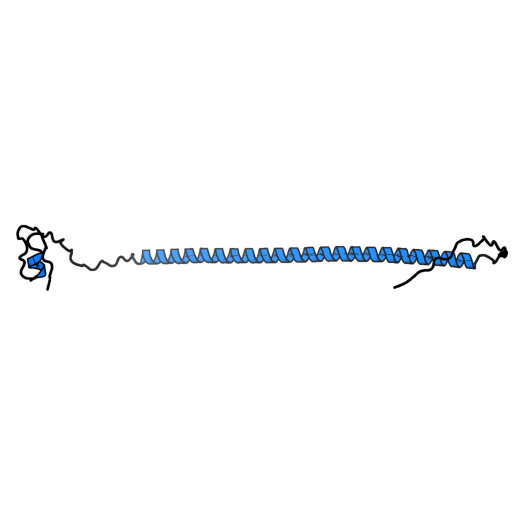CA 1
ATOM 672 C C . ALA A 1 88 ? 10.580 1.174 -21.286 1.00 96.44 88 ALA A C 1
ATOM 674 O O . ALA A 1 88 ? 11.312 0.781 -22.196 1.00 96.44 88 ALA A O 1
ATOM 675 N N . GLU A 1 89 ? 9.844 2.283 -21.385 1.00 96.88 89 GLU A N 1
ATOM 676 C CA . GLU A 1 89 ? 9.831 3.148 -22.570 1.00 96.88 89 GLU A CA 1
ATOM 677 C C . GLU A 1 89 ? 11.206 3.745 -22.862 1.00 96.88 89 GLU A C 1
ATOM 679 O O . GLU A 1 89 ? 11.684 3.670 -23.994 1.00 96.88 89 GLU A O 1
ATOM 684 N N . ASN A 1 90 ? 11.879 4.291 -21.848 1.00 97.06 90 ASN A N 1
ATOM 685 C CA . ASN A 1 90 ? 13.216 4.859 -22.015 1.00 97.06 90 ASN A CA 1
ATOM 686 C C . ASN A 1 90 ? 14.217 3.796 -22.477 1.00 97.06 90 ASN A C 1
ATOM 688 O O . ASN A 1 90 ? 14.960 4.020 -23.431 1.00 97.06 90 ASN A O 1
ATOM 692 N N . LYS A 1 91 ? 14.166 2.601 -21.878 1.00 97.62 91 LYS A N 1
ATOM 693 C CA . LYS A 1 91 ? 15.006 1.470 -22.289 1.00 97.62 91 LYS A CA 1
ATOM 694 C C . LYS A 1 91 ? 14.708 1.015 -23.720 1.00 97.62 91 LYS A C 1
ATOM 696 O O . LYS A 1 91 ? 15.621 0.612 -24.439 1.00 97.62 91 LYS A O 1
ATOM 701 N N . ALA A 1 92 ? 13.447 1.050 -24.150 1.00 96.19 92 ALA A N 1
ATOM 702 C CA . ALA A 1 92 ? 13.074 0.731 -25.525 1.00 96.19 92 ALA A CA 1
ATOM 703 C C . ALA A 1 92 ? 13.601 1.789 -26.509 1.00 96.19 92 ALA A C 1
ATOM 705 O O . ALA A 1 92 ? 14.191 1.428 -27.526 1.00 96.19 92 ALA A O 1
ATOM 706 N N . ARG A 1 93 ? 13.462 3.080 -26.180 1.00 96.00 93 ARG A N 1
ATOM 707 C CA . ARG A 1 93 ? 13.988 4.192 -26.989 1.00 96.00 93 ARG A CA 1
ATOM 708 C C . ARG A 1 93 ? 15.505 4.118 -27.145 1.00 96.00 93 ARG A C 1
ATOM 710 O O . ARG A 1 93 ? 15.998 4.213 -28.264 1.00 96.00 93 ARG A O 1
ATOM 717 N N . GLU A 1 94 ? 16.234 3.877 -26.059 1.00 95.94 94 GLU A N 1
ATOM 718 C CA . GLU A 1 94 ? 17.694 3.729 -26.090 1.00 95.94 94 GLU A CA 1
ATOM 719 C C . GLU A 1 94 ? 18.126 2.577 -27.010 1.00 95.94 94 GLU A C 1
ATOM 721 O O . GLU A 1 94 ? 18.998 2.740 -27.863 1.00 95.94 94 GLU A O 1
ATOM 726 N N . LYS A 1 95 ? 17.452 1.422 -26.919 1.00 96.50 95 LYS A N 1
ATOM 727 C CA . LYS A 1 95 ? 17.711 0.286 -27.815 1.00 96.50 95 LYS A CA 1
ATOM 728 C C . LYS A 1 95 ? 17.455 0.619 -29.284 1.00 96.50 95 LYS A C 1
ATOM 730 O O . LYS A 1 95 ? 18.216 0.165 -30.136 1.00 96.50 95 LYS A O 1
ATOM 735 N N . LEU A 1 96 ? 16.400 1.377 -29.584 1.00 96.25 96 LEU A N 1
ATOM 736 C CA . LEU A 1 96 ? 16.094 1.801 -30.952 1.00 96.25 96 LEU A CA 1
ATOM 737 C C . LEU A 1 96 ? 17.166 2.748 -31.499 1.00 96.25 96 LEU A C 1
ATOM 739 O O . LEU A 1 96 ? 17.591 2.569 -32.639 1.00 96.25 96 LEU A O 1
ATOM 743 N N . LEU A 1 97 ? 17.652 3.692 -30.687 1.00 95.62 97 LEU A N 1
ATOM 744 C CA . LEU A 1 97 ? 18.746 4.587 -31.074 1.00 95.62 97 LEU A CA 1
ATOM 745 C C . LEU A 1 97 ? 20.039 3.811 -31.350 1.00 95.62 97 LEU A C 1
ATOM 747 O O . LEU A 1 97 ? 20.631 3.974 -32.414 1.00 95.62 97 LEU A O 1
ATOM 751 N N . LEU A 1 98 ? 20.418 2.887 -30.463 1.00 94.19 98 LEU A N 1
ATOM 752 C CA . LEU A 1 98 ? 21.595 2.033 -30.659 1.00 94.19 98 LEU A CA 1
ATOM 753 C C . LEU A 1 98 ? 21.473 1.143 -31.905 1.00 94.19 98 LEU A C 1
ATOM 755 O O . LEU A 1 98 ? 22.457 0.901 -32.607 1.00 94.19 98 LEU A O 1
ATOM 759 N N . ALA A 1 99 ? 20.276 0.628 -32.194 1.00 95.88 99 ALA A N 1
ATOM 760 C CA . ALA A 1 99 ? 20.031 -0.159 -33.398 1.00 95.88 99 ALA A CA 1
ATOM 761 C C . ALA A 1 99 ? 20.143 0.699 -34.668 1.00 95.88 99 ALA A C 1
ATOM 763 O O . ALA A 1 99 ? 20.740 0.253 -35.650 1.00 95.88 99 ALA A O 1
ATOM 764 N N . ALA A 1 100 ? 19.612 1.924 -34.639 1.00 95.25 100 ALA A N 1
ATOM 765 C CA . ALA A 1 100 ? 19.714 2.872 -35.742 1.00 95.25 100 ALA A CA 1
ATOM 766 C C . ALA A 1 100 ? 21.171 3.277 -36.009 1.00 95.25 100 ALA A C 1
ATOM 768 O O . ALA A 1 100 ? 21.603 3.263 -37.162 1.00 95.25 100 ALA A O 1
ATOM 769 N N . GLU A 1 101 ? 21.949 3.550 -34.960 1.00 95.19 101 GLU A N 1
ATOM 770 C CA . GLU A 1 101 ? 23.375 3.871 -35.071 1.00 95.19 101 GLU A CA 1
ATOM 771 C C . GLU A 1 101 ? 24.167 2.697 -35.661 1.00 95.19 101 GLU A C 1
ATOM 773 O O . GLU A 1 101 ? 24.873 2.858 -36.657 1.00 95.19 101 GLU A O 1
ATOM 778 N N . LYS A 1 102 ? 23.965 1.477 -35.145 1.00 96.56 102 LYS A N 1
ATOM 779 C CA . LYS A 1 102 ? 24.589 0.267 -35.709 1.00 96.56 102 LYS A CA 1
ATOM 780 C C . LYS A 1 102 ? 24.192 0.026 -37.165 1.00 96.56 102 LYS A C 1
ATOM 782 O O . LYS A 1 102 ? 25.011 -0.452 -37.950 1.00 96.56 102 LYS A O 1
ATOM 787 N N . ALA A 1 103 ? 22.948 0.319 -37.541 1.00 94.31 103 ALA A N 1
ATOM 788 C CA . ALA A 1 103 ? 22.493 0.194 -38.921 1.00 94.31 103 ALA A CA 1
ATOM 789 C C . ALA A 1 103 ? 23.153 1.238 -39.836 1.00 94.31 103 ALA A C 1
ATOM 791 O O . ALA A 1 103 ? 23.549 0.896 -40.951 1.00 94.31 103 ALA A O 1
ATOM 792 N N . ALA A 1 104 ? 23.308 2.480 -39.372 1.00 94.50 104 ALA A N 1
ATOM 793 C CA . ALA A 1 104 ? 24.014 3.530 -40.101 1.00 94.50 104 ALA A CA 1
ATOM 794 C C . ALA A 1 104 ? 25.503 3.195 -40.278 1.00 94.50 104 ALA A C 1
ATOM 796 O O . ALA A 1 104 ? 26.036 3.335 -41.378 1.00 94.50 104 ALA A O 1
ATOM 797 N N . GLU A 1 105 ? 26.145 2.668 -39.236 1.00 93.19 105 GLU A N 1
ATOM 798 C CA . GLU A 1 105 ? 27.547 2.247 -39.279 1.00 93.19 105 GLU A CA 1
ATOM 799 C C . GLU A 1 105 ? 27.761 1.089 -40.266 1.00 93.19 105 GLU A C 1
ATOM 801 O O . GLU A 1 105 ? 28.639 1.140 -41.128 1.00 93.19 105 GLU A O 1
ATOM 806 N N . ARG A 1 106 ? 26.880 0.078 -40.244 1.00 94.38 106 ARG A N 1
ATOM 807 C CA . ARG A 1 106 ? 26.903 -1.012 -41.237 1.00 94.38 106 ARG A CA 1
ATOM 808 C C . ARG A 1 106 ? 26.741 -0.507 -42.670 1.00 94.38 106 ARG A C 1
ATOM 810 O O . ARG A 1 106 ? 27.386 -1.048 -43.566 1.00 94.38 106 ARG A O 1
ATOM 817 N N . LYS A 1 107 ? 25.899 0.510 -42.895 1.00 94.88 107 LYS A N 1
ATOM 818 C CA . LYS A 1 107 ? 25.740 1.133 -44.218 1.00 94.88 107 LYS A CA 1
ATOM 819 C C . LYS A 1 107 ? 27.024 1.829 -44.664 1.00 94.88 107 LYS A C 1
ATOM 821 O O . LYS A 1 107 ? 27.492 1.537 -45.756 1.00 94.88 107 LYS A O 1
ATOM 826 N N . ARG A 1 108 ? 27.652 2.639 -43.802 1.00 94.25 108 ARG A N 1
ATOM 827 C CA . ARG A 1 108 ? 28.937 3.296 -44.114 1.00 94.25 108 ARG A CA 1
ATOM 828 C C . ARG A 1 108 ? 30.020 2.291 -44.500 1.00 94.25 108 ARG A C 1
ATOM 830 O O . ARG A 1 108 ? 30.678 2.466 -45.520 1.00 94.25 108 ARG A O 1
ATOM 837 N N . GLN A 1 109 ? 30.151 1.205 -43.740 1.00 93.50 109 GLN A N 1
ATOM 838 C CA . GLN A 1 109 ? 31.115 0.145 -44.046 1.00 93.50 109 GLN A CA 1
ATOM 839 C C . GLN A 1 109 ? 30.803 -0.572 -45.367 1.00 93.50 109 GLN A C 1
ATOM 841 O O . GLN A 1 109 ? 31.720 -0.956 -46.093 1.00 93.50 109 GLN A O 1
ATOM 846 N N . ALA A 1 110 ? 29.524 -0.781 -45.691 1.00 93.38 110 ALA A N 1
ATOM 847 C CA . ALA A 1 110 ? 29.122 -1.368 -46.966 1.00 93.38 110 ALA A CA 1
ATOM 848 C C . ALA A 1 110 ? 29.446 -0.434 -48.142 1.00 93.38 110 ALA A C 1
ATOM 850 O O . ALA A 1 110 ? 30.017 -0.892 -49.134 1.00 93.38 110 ALA A O 1
ATOM 851 N N . ASP A 1 111 ? 29.157 0.860 -48.004 1.00 93.81 111 ASP A N 1
ATOM 852 C CA . ASP A 1 111 ? 29.447 1.877 -49.016 1.00 93.81 111 ASP A CA 1
ATOM 853 C C . ASP A 1 111 ? 30.958 2.016 -49.246 1.00 93.81 111 ASP A C 1
ATOM 855 O O . ASP A 1 111 ? 31.412 2.067 -50.391 1.00 93.81 111 ASP A O 1
ATOM 859 N N . GLU A 1 112 ? 31.759 1.999 -48.176 1.00 93.56 112 GLU A N 1
ATOM 860 C CA . GLU A 1 112 ? 33.221 2.035 -48.254 1.00 93.56 112 GLU A CA 1
ATOM 861 C C . GLU A 1 112 ? 33.784 0.791 -48.954 1.00 93.56 112 GLU A C 1
ATOM 863 O O . GLU A 1 112 ? 34.592 0.911 -49.881 1.00 93.56 112 GLU A O 1
ATOM 868 N N . LYS A 1 113 ? 33.308 -0.407 -48.588 1.00 94.00 113 LYS A N 1
ATOM 869 C CA . LYS A 1 113 ? 33.683 -1.659 -49.268 1.00 94.00 113 LYS A CA 1
ATOM 870 C C . LYS A 1 113 ? 33.292 -1.630 -50.742 1.00 94.00 113 LYS A C 1
ATOM 872 O O . LYS A 1 113 ? 34.094 -1.997 -51.601 1.00 94.00 113 LYS A O 1
ATOM 877 N N . GLN A 1 114 ? 32.092 -1.152 -51.060 1.00 91.25 114 GLN A N 1
ATOM 878 C CA . GLN A 1 114 ? 31.632 -1.036 -52.440 1.00 91.25 114 GLN A CA 1
ATOM 879 C C . GLN A 1 114 ? 32.478 -0.025 -53.228 1.00 91.25 114 GLN A C 1
ATOM 881 O O . GLN A 1 114 ? 32.830 -0.283 -54.383 1.00 91.25 114 GLN A O 1
ATOM 886 N N . ALA A 1 115 ? 32.850 1.104 -52.621 1.00 91.44 115 ALA A N 1
ATOM 887 C CA . ALA A 1 115 ? 33.749 2.085 -53.218 1.00 91.44 115 ALA A CA 1
ATOM 888 C C . ALA A 1 115 ? 35.153 1.501 -53.452 1.00 91.44 115 ALA A C 1
ATOM 890 O O . ALA A 1 115 ? 35.726 1.714 -54.524 1.00 91.44 115 ALA A O 1
ATOM 891 N N . ALA A 1 116 ? 35.685 0.719 -52.509 1.00 91.12 116 ALA A N 1
ATOM 892 C CA . ALA A 1 116 ? 36.958 0.016 -52.657 1.00 91.12 116 ALA A CA 1
ATOM 893 C C . ALA A 1 116 ? 36.916 -1.004 -53.808 1.00 91.12 116 ALA A C 1
ATOM 895 O O . ALA A 1 116 ? 37.800 -0.985 -54.667 1.00 91.12 116 ALA A O 1
ATOM 896 N N . CYS A 1 117 ? 35.859 -1.819 -53.903 1.00 91.25 117 CYS A N 1
ATOM 897 C CA . CYS A 1 117 ? 35.659 -2.744 -55.022 1.00 91.25 117 CYS A CA 1
ATOM 898 C C . CYS A 1 117 ? 35.581 -2.009 -56.368 1.00 91.25 117 CYS A C 1
ATOM 900 O O . CYS A 1 117 ? 36.234 -2.417 -57.327 1.00 91.25 117 CYS A O 1
ATOM 902 N N . LYS A 1 118 ? 34.846 -0.890 -56.446 1.00 91.69 118 LYS A N 1
ATOM 903 C CA . LYS A 1 118 ? 34.768 -0.062 -57.664 1.00 91.69 118 LYS A CA 1
ATOM 904 C C . LYS A 1 118 ? 36.135 0.516 -58.053 1.00 91.69 118 LYS A C 1
ATOM 906 O O . LYS A 1 118 ? 36.489 0.499 -59.231 1.00 91.69 118 LYS A O 1
ATOM 911 N N . ARG A 1 119 ? 36.926 0.992 -57.082 1.00 89.00 119 ARG A N 1
ATOM 912 C CA . ARG A 1 119 ? 38.304 1.473 -57.310 1.00 89.00 119 ARG A CA 1
ATOM 913 C C . ARG A 1 119 ? 39.213 0.352 -57.820 1.00 89.00 119 ARG A C 1
ATOM 915 O O . ARG A 1 119 ? 39.942 0.566 -58.786 1.00 89.00 119 ARG A O 1
ATOM 922 N N . ALA A 1 120 ? 39.143 -0.834 -57.215 1.00 88.75 120 ALA A N 1
ATOM 923 C CA . ALA A 1 120 ? 39.913 -2.002 -57.637 1.00 88.75 120 ALA A CA 1
ATOM 924 C C . ALA A 1 120 ? 39.537 -2.451 -59.059 1.00 88.75 120 ALA A C 1
ATOM 926 O O . ALA A 1 120 ? 40.426 -2.656 -59.882 1.00 88.75 120 ALA A O 1
ATOM 927 N N . ALA A 1 121 ? 38.240 -2.513 -59.378 1.00 87.25 121 ALA A N 1
ATOM 928 C CA . ALA A 1 121 ? 37.753 -2.849 -60.714 1.00 87.25 121 ALA A CA 1
ATOM 929 C C . ALA A 1 121 ? 38.241 -1.845 -61.770 1.00 87.25 121 ALA A C 1
ATOM 931 O O . ALA A 1 121 ? 38.744 -2.251 -62.815 1.00 87.25 121 ALA A O 1
ATOM 932 N N . LYS A 1 122 ? 38.182 -0.540 -61.467 1.00 87.62 122 LYS A N 1
ATOM 933 C CA . LYS A 1 122 ? 38.696 0.512 -62.356 1.00 87.62 122 LYS A CA 1
ATOM 934 C C . LYS A 1 122 ? 40.209 0.396 -62.577 1.00 87.62 122 LYS A C 1
ATOM 936 O O . LYS A 1 122 ? 40.681 0.554 -63.700 1.00 87.62 122 LYS A O 1
ATOM 941 N N . LYS A 1 123 ? 40.974 0.088 -61.522 1.00 87.25 123 LYS A N 1
ATOM 942 C CA . LYS A 1 123 ? 42.422 -0.154 -61.623 1.00 87.25 123 LYS A CA 1
ATOM 943 C C . LYS A 1 123 ? 42.720 -1.390 -62.479 1.00 87.25 123 LYS A C 1
ATOM 945 O O . LYS A 1 123 ? 43.599 -1.334 -63.331 1.00 87.25 123 LYS A O 1
ATOM 950 N N . ALA A 1 124 ? 41.966 -2.474 -62.304 1.00 81.56 124 ALA A N 1
ATOM 951 C CA . ALA A 1 124 ? 42.117 -3.697 -63.089 1.00 81.56 124 ALA A CA 1
ATOM 952 C C . ALA A 1 124 ? 41.796 -3.480 -64.577 1.00 81.56 124 ALA A C 1
ATOM 954 O O . ALA A 1 124 ? 42.582 -3.887 -65.431 1.00 81.56 124 ALA A O 1
ATOM 955 N N . SER A 1 125 ? 40.703 -2.778 -64.904 1.00 79.75 125 SER A N 1
ATOM 956 C CA . SER A 1 125 ? 40.375 -2.446 -66.298 1.00 79.75 125 SER A CA 1
ATOM 957 C C . SER A 1 125 ? 41.439 -1.559 -66.944 1.00 79.75 125 SER A C 1
ATOM 959 O O . SER A 1 125 ? 41.761 -1.744 -68.113 1.00 79.75 125 SER A O 1
ATOM 961 N N . GLN A 1 126 ? 42.027 -0.634 -66.178 1.00 79.12 126 GLN A N 1
ATOM 962 C CA . GLN A 1 126 ? 43.105 0.225 -66.663 1.00 79.12 126 GLN A CA 1
ATOM 963 C C . GLN A 1 126 ? 44.367 -0.590 -66.992 1.00 79.12 126 GLN A C 1
ATOM 965 O O . GLN A 1 126 ? 44.921 -0.414 -68.074 1.00 79.12 126 GLN A O 1
ATOM 970 N N . ILE A 1 127 ? 44.752 -1.537 -66.123 1.00 75.50 127 ILE A N 1
ATOM 971 C CA . ILE A 1 127 ? 45.873 -2.474 -66.349 1.00 75.50 127 ILE A CA 1
ATOM 972 C C . ILE A 1 127 ? 45.647 -3.336 -67.604 1.00 75.50 127 ILE A C 1
ATOM 974 O O . ILE A 1 127 ? 46.580 -3.561 -68.372 1.00 75.50 127 ILE A O 1
ATOM 978 N N . LEU A 1 128 ? 44.416 -3.801 -67.837 1.00 69.44 128 LEU A N 1
ATOM 979 C CA . LEU A 1 128 ? 44.055 -4.601 -69.017 1.00 69.44 128 LEU A CA 1
ATOM 980 C C . LEU A 1 128 ? 44.029 -3.783 -70.318 1.00 69.44 128 LEU A C 1
ATOM 982 O O . LEU A 1 128 ? 44.290 -4.335 -71.383 1.00 69.44 128 LEU A O 1
ATOM 986 N N . SER A 1 129 ? 43.723 -2.485 -70.241 1.00 63.44 129 SER A N 1
ATOM 987 C CA . SER A 1 129 ? 43.713 -1.579 -71.400 1.00 63.44 129 SER A CA 1
ATOM 988 C C . SER A 1 129 ? 45.092 -1.035 -71.789 1.00 63.44 129 SER A C 1
ATOM 990 O O . SER A 1 129 ? 45.253 -0.524 -72.895 1.00 63.44 129 SER A O 1
ATOM 992 N N . THR A 1 130 ? 46.095 -1.129 -70.909 1.00 63.00 130 THR A N 1
ATOM 993 C CA . THR A 1 130 ? 47.476 -0.761 -71.247 1.00 63.00 130 THR A CA 1
ATOM 994 C C . THR A 1 130 ? 48.056 -1.779 -72.235 1.00 63.00 130 THR A C 1
ATOM 996 O O . THR A 1 130 ? 48.073 -2.972 -71.922 1.00 63.00 130 THR A O 1
ATOM 999 N N . PRO A 1 131 ? 48.547 -1.362 -73.418 1.00 54.78 131 PRO A N 1
ATOM 1000 C CA . PRO A 1 131 ? 49.149 -2.293 -74.363 1.00 54.78 131 PRO A CA 1
ATOM 1001 C C . PRO A 1 131 ? 50.371 -2.951 -73.711 1.00 54.78 131 PRO A C 1
ATOM 1003 O O . PRO A 1 131 ? 51.158 -2.275 -73.048 1.00 54.78 131 PRO A O 1
ATOM 1006 N N . LYS A 1 132 ? 50.529 -4.272 -73.886 1.00 57.69 132 LYS A N 1
ATOM 1007 C CA . LYS A 1 132 ? 51.726 -5.022 -73.463 1.00 57.69 132 LYS A CA 1
ATOM 1008 C C . LYS A 1 132 ? 52.949 -4.514 -74.238 1.00 57.69 132 LYS A C 1
ATOM 1010 O O . LYS A 1 132 ? 53.353 -5.098 -75.239 1.00 57.69 132 LYS A O 1
ATOM 1015 N N . GLY A 1 133 ? 53.529 -3.415 -73.773 1.00 49.44 133 GLY A N 1
ATOM 1016 C CA . GLY A 1 133 ? 54.849 -2.945 -74.162 1.00 49.44 133 GLY A CA 1
ATOM 1017 C C . GLY A 1 133 ? 55.904 -3.711 -73.372 1.00 49.44 133 GLY A C 1
ATOM 1018 O O . GLY A 1 133 ? 56.042 -3.499 -72.175 1.00 49.44 133 GLY A O 1
ATOM 1019 N N . GLN A 1 134 ? 56.561 -4.650 -74.056 1.00 46.81 134 GLN A N 1
ATOM 1020 C CA . GLN A 1 134 ? 57.877 -5.243 -73.778 1.00 46.81 134 GLN A CA 1
ATOM 1021 C C . GLN A 1 134 ? 58.416 -5.072 -72.342 1.00 46.81 134 GLN A C 1
ATOM 1023 O O . GLN A 1 134 ? 59.101 -4.106 -72.022 1.00 46.81 134 GLN A O 1
ATOM 1028 N N . GLY A 1 135 ? 58.167 -6.072 -71.493 1.00 45.22 135 GLY A N 1
ATOM 10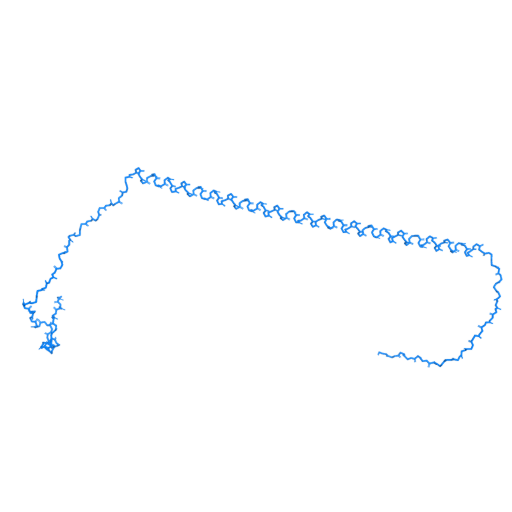29 C CA . GLY A 1 135 ? 58.941 -6.270 -70.272 1.00 45.22 135 GLY A CA 1
ATOM 1030 C C . GLY A 1 135 ? 60.270 -6.931 -70.618 1.00 45.22 135 GLY A C 1
ATOM 1031 O O . GLY A 1 135 ? 60.310 -8.121 -70.930 1.00 45.22 135 GLY A O 1
ATOM 1032 N N . THR A 1 136 ? 61.348 -6.156 -70.585 1.00 48.81 136 THR A N 1
ATOM 1033 C CA . THR A 1 136 ? 62.721 -6.657 -70.597 1.00 48.81 136 THR A CA 1
ATOM 1034 C C . THR A 1 136 ? 62.946 -7.578 -69.400 1.00 48.81 136 THR A C 1
ATOM 1036 O O . THR A 1 136 ? 62.881 -7.141 -68.251 1.00 48.81 136 THR A O 1
ATOM 1039 N N . TRP A 1 137 ? 63.241 -8.849 -69.677 1.00 48.09 137 TRP A N 1
ATOM 1040 C CA . TRP A 1 137 ? 63.942 -9.734 -68.753 1.00 48.09 137 TRP A CA 1
ATOM 1041 C C . TRP A 1 137 ? 65.350 -9.174 -68.541 1.00 48.09 137 TRP A C 1
ATOM 1043 O O . TRP A 1 137 ? 66.230 -9.372 -69.374 1.00 48.09 137 TRP A O 1
ATOM 1053 N N . LEU A 1 138 ? 65.569 -8.456 -67.446 1.00 43.22 138 LEU A N 1
ATOM 1054 C CA . LEU A 1 138 ? 66.911 -8.148 -66.966 1.00 43.22 138 LEU A CA 1
ATOM 1055 C C . LEU A 1 138 ? 66.993 -8.624 -65.527 1.00 43.22 138 LEU A C 1
ATOM 1057 O O . LEU A 1 138 ? 66.435 -8.026 -64.610 1.00 43.22 138 LEU A O 1
ATOM 1061 N N . GLY A 1 139 ? 67.646 -9.776 -65.378 1.00 51.97 139 GLY A N 1
ATOM 1062 C CA . GLY A 1 139 ? 68.019 -10.318 -64.090 1.00 51.97 139 GLY A CA 1
ATOM 1063 C C . GLY A 1 139 ? 68.851 -9.298 -63.326 1.00 51.97 139 GLY A C 1
ATOM 1064 O O . GLY A 1 139 ? 69.857 -8.796 -63.820 1.00 51.97 139 GLY A O 1
ATOM 1065 N N . GLN A 1 140 ? 68.430 -9.026 -62.102 1.00 45.66 140 GLN A N 1
ATOM 1066 C CA . GLN A 1 140 ? 69.312 -8.529 -61.066 1.00 45.66 140 GLN A CA 1
ATOM 1067 C C . GLN A 1 140 ? 69.217 -9.533 -59.932 1.00 45.66 140 GLN A C 1
ATOM 1069 O O . GLN A 1 140 ? 68.194 -9.674 -59.269 1.00 45.66 140 GLN A O 1
ATOM 1074 N N . ASN A 1 141 ? 70.292 -10.301 -59.829 1.00 49.72 141 ASN A N 1
ATOM 1075 C CA . ASN A 1 141 ? 70.613 -11.208 -58.752 1.00 49.72 141 ASN A CA 1
ATOM 1076 C C . ASN A 1 141 ? 71.366 -10.381 -57.697 1.00 49.72 141 ASN A C 1
ATOM 1078 O O . ASN A 1 141 ? 72.515 -10.025 -57.965 1.00 49.72 141 ASN A O 1
ATOM 1082 N N . PRO A 1 142 ? 70.771 -10.011 -56.550 1.00 49.50 142 PRO A N 1
ATOM 1083 C CA . PRO A 1 142 ? 71.554 -9.599 -55.404 1.00 49.50 142 PRO A CA 1
ATOM 1084 C C . PRO A 1 142 ? 71.936 -10.853 -54.611 1.00 49.50 142 PRO A C 1
ATOM 1086 O O . PRO A 1 142 ? 71.079 -11.605 -54.149 1.00 49.50 142 PRO A O 1
ATOM 1089 N N . GLU A 1 143 ? 73.245 -11.066 -54.522 1.00 42.88 143 GLU A N 1
ATOM 1090 C CA . GLU A 1 143 ? 73.952 -11.965 -53.613 1.00 42.88 143 GLU A CA 1
ATOM 1091 C C . GLU A 1 143 ? 73.140 -12.427 -52.395 1.00 42.88 143 GLU A C 1
ATOM 1093 O O . GLU A 1 143 ? 72.825 -11.666 -51.481 1.00 42.88 143 GLU A O 1
ATOM 1098 N N . VAL A 1 144 ? 72.880 -13.733 -52.352 1.00 46.69 144 VAL A N 1
ATOM 1099 C CA . VAL A 1 144 ? 72.484 -14.436 -51.136 1.00 46.69 144 VAL A CA 1
ATOM 1100 C C . VAL A 1 144 ? 73.754 -14.708 -50.326 1.00 46.69 144 VAL A C 1
ATOM 1102 O O . VAL A 1 144 ? 74.438 -15.706 -50.542 1.00 46.69 144 VAL A O 1
ATOM 1105 N N . GLN A 1 145 ? 74.072 -13.821 -49.383 1.00 49.47 145 GLN A N 1
ATOM 1106 C CA . GLN A 1 145 ? 74.897 -14.152 -48.219 1.00 49.47 145 GLN A CA 1
ATOM 1107 C C . GLN A 1 145 ? 74.136 -13.781 -46.944 1.00 49.47 145 GLN A C 1
ATOM 1109 O O . GLN A 1 145 ? 74.053 -12.622 -46.549 1.00 49.47 145 GLN A O 1
ATOM 1114 N N . GLY A 1 146 ? 73.572 -14.798 -46.300 1.00 43.88 146 GLY A N 1
ATOM 1115 C CA . GLY A 1 146 ? 72.980 -14.720 -44.970 1.00 43.88 146 GLY A CA 1
ATOM 1116 C C . GLY A 1 146 ? 72.627 -16.133 -44.502 1.00 43.88 146 GLY A C 1
ATOM 1117 O O . GLY A 1 146 ? 71.955 -16.848 -45.249 1.00 43.88 146 GLY A O 1
ATOM 1118 N N . PRO A 1 147 ? 73.117 -16.595 -43.338 1.00 46.50 147 PRO A N 1
ATOM 1119 C CA . PRO A 1 147 ? 73.000 -17.988 -42.953 1.00 46.50 147 PRO A CA 1
ATOM 1120 C C . PRO A 1 147 ? 71.590 -18.341 -42.477 1.00 46.50 147 PRO A C 1
ATOM 1122 O O . PRO A 1 147 ? 70.861 -17.552 -41.880 1.00 46.50 147 PRO A O 1
ATOM 1125 N N . VAL A 1 148 ? 71.266 -19.593 -42.769 1.00 55.22 148 VAL A N 1
ATOM 1126 C CA . VAL A 1 148 ? 70.067 -20.356 -42.447 1.00 55.22 148 VAL A CA 1
ATOM 1127 C C . VAL A 1 148 ? 69.794 -20.354 -40.940 1.00 55.22 148 VAL A C 1
ATOM 1129 O O . VAL A 1 148 ? 70.672 -20.672 -40.143 1.00 55.22 148 VAL A O 1
ATOM 1132 N N . GLY A 1 149 ? 68.551 -20.059 -40.564 1.00 43.00 149 GLY A N 1
ATOM 1133 C CA . GLY A 1 149 ? 68.063 -20.144 -39.190 1.00 43.00 149 GLY A CA 1
ATOM 1134 C C . GLY A 1 149 ? 66.584 -20.511 -39.145 1.00 43.00 149 GLY A C 1
ATOM 1135 O O . GLY A 1 149 ? 65.765 -19.735 -38.667 1.00 43.00 149 GLY A O 1
ATOM 1136 N N . TRP A 1 150 ? 66.235 -21.677 -39.693 1.00 45.00 150 TRP A N 1
ATOM 1137 C CA . TRP A 1 150 ? 64.967 -22.351 -39.410 1.00 45.00 150 TRP A CA 1
ATOM 1138 C C . TRP A 1 150 ? 65.135 -23.139 -38.111 1.00 45.00 150 TRP A C 1
ATOM 1140 O O . TRP A 1 150 ? 65.870 -24.121 -38.090 1.00 45.00 150 TRP A O 1
ATOM 1150 N N . LEU A 1 151 ? 64.430 -22.751 -37.053 1.00 46.41 151 LEU A N 1
ATOM 1151 C CA . LEU A 1 151 ? 64.057 -23.678 -35.989 1.00 46.41 151 LEU A CA 1
ATOM 1152 C C . LEU A 1 151 ? 62.643 -23.338 -35.522 1.00 46.41 151 LEU A C 1
ATOM 1154 O O . LEU A 1 151 ? 62.420 -22.398 -34.765 1.00 46.41 151 LEU A O 1
ATOM 1158 N N . GLY A 1 152 ? 61.690 -24.129 -36.003 1.00 44.62 152 GLY A N 1
ATOM 1159 C CA . GLY A 1 152 ? 60.497 -24.447 -35.238 1.00 44.62 152 GLY A CA 1
ATOM 1160 C C . GLY A 1 152 ? 60.742 -25.748 -34.477 1.00 44.62 152 GLY A C 1
ATOM 1161 O O . GLY A 1 152 ? 61.277 -26.693 -35.052 1.00 44.62 152 GLY A O 1
ATOM 1162 N N . HIS A 1 153 ? 60.322 -25.801 -33.216 1.00 45.59 153 HIS A N 1
ATOM 1163 C CA . HIS A 1 153 ? 59.929 -27.034 -32.539 1.00 45.59 153 HIS A CA 1
ATOM 1164 C C . HIS A 1 153 ? 58.936 -26.721 -31.409 1.00 45.59 153 HIS A C 1
ATOM 1166 O O . HIS A 1 153 ? 59.202 -25.828 -30.613 1.00 45.59 153 HIS A O 1
ATOM 1172 N N . ASN A 1 154 ? 57.834 -27.489 -31.430 1.00 44.59 154 ASN A N 1
ATOM 1173 C CA . ASN A 1 154 ? 56.857 -27.858 -30.389 1.00 44.59 154 ASN A CA 1
ATOM 1174 C C . ASN A 1 154 ? 56.392 -26.824 -29.359 1.00 44.59 154 ASN A C 1
ATOM 1176 O O . ASN A 1 154 ? 57.149 -26.528 -28.413 1.00 44.59 154 ASN A O 1
#

Foldseek 3Di:
DDQDADDDPVCPVVCVVPSVPDDHDPVDDDDDDDDDPDDPDDPPDDDPVVVVVVVVVVVVVVVVVVVVVVVVVVVVVVVVVVVVVVVVVVVVVVVVVVVVVVVVVVVVVVVVVVVVVVVVVVVVVVVVPDPPDDDDPDDDDDDPDDDDDDDDDD

pLDDT: mean 79.93, std 17.9, range [42.88, 98.0]

Secondary structure (DSSP, 8-state):
--------TTTHHHHHH-TTS-PPPTT-------PPP-PPPP-----HHHHHHHHHHHHHHHHHHHHHHHHHHHHHHHHHHHHHHHHHHHHHHHHHHHHHHHHHHHHHHHHHHHHHHHHHHHHHHHHHHS------------------------